Protein AF-A0A2H9MLB0-F1 (afdb_monomer_lite)

Secondary structure (DSSP, 8-state):
---EETTEEEE-S---HHHHHHHHHT--SEEEEEHHHHHH-TTHHHHHHHHHHHS-TTSPPEEEEEPTTSPPEEEES-TT-HHHHHHH-SPPPHHHHHHHHHHHTT--SGGGPEEGGGS-HHHHHHHHHHHHTTSEEE-TTSEEEE-HHHHHHHHHHHHHH-

Radius of gyration: 16.97 Å; chains: 1; bounding box: 41×30×47 Å

Structure (mmCIF, N/CA/C/O backbone):
data_AF-A0A2H9MLB0-F1
#
_entry.id   AF-A0A2H9MLB0-F1
#
loop_
_atom_site.group_PDB
_atom_site.id
_atom_site.type_symbol
_atom_site.label_atom_id
_atom_site.label_alt_id
_atom_site.label_comp_id
_atom_site.label_asym_id
_atom_site.label_entity_id
_atom_site.label_seq_id
_atom_sit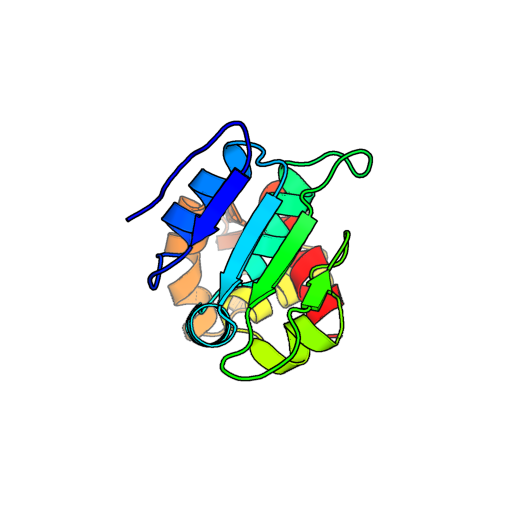e.pdbx_PDB_ins_code
_atom_site.Cartn_x
_atom_site.Cartn_y
_atom_site.Cartn_z
_atom_site.occupancy
_atom_site.B_iso_or_equiv
_atom_site.auth_seq_id
_atom_site.auth_comp_id
_atom_site.auth_asym_id
_atom_site.auth_atom_id
_atom_site.pdbx_PDB_model_num
ATOM 1 N N . MET A 1 1 ? 21.383 11.095 -10.453 1.00 44.53 1 MET A N 1
ATOM 2 C CA . MET A 1 1 ? 21.133 12.393 -11.128 1.00 44.53 1 MET A CA 1
ATOM 3 C C . MET A 1 1 ? 19.832 12.283 -11.917 1.00 44.53 1 MET A C 1
ATOM 5 O O . MET A 1 1 ? 19.719 11.361 -12.715 1.00 44.53 1 MET A O 1
ATOM 9 N N . ILE A 1 2 ? 18.841 13.145 -11.658 1.00 45.50 2 ILE A N 1
ATOM 10 C CA . ILE A 1 2 ? 17.564 13.167 -12.396 1.00 45.50 2 ILE A CA 1
ATOM 11 C C . ILE A 1 2 ? 17.701 14.219 -13.500 1.00 45.50 2 ILE A C 1
ATOM 13 O O . ILE A 1 2 ? 17.787 15.404 -13.193 1.00 45.50 2 ILE A O 1
ATOM 17 N N . GLN A 1 3 ? 17.748 13.804 -14.766 1.00 44.12 3 GLN A N 1
ATOM 18 C CA . GLN A 1 3 ? 17.605 14.726 -15.896 1.00 44.12 3 GLN A CA 1
ATOM 19 C C . GLN A 1 3 ? 16.117 14.854 -16.228 1.00 44.12 3 GLN A C 1
ATOM 21 O O . GLN A 1 3 ? 15.446 13.845 -16.446 1.00 44.12 3 GLN A O 1
ATOM 26 N N . LYS A 1 4 ? 15.607 16.089 -16.206 1.00 45.47 4 LYS A N 1
ATOM 27 C CA . LYS A 1 4 ? 14.258 16.447 -16.652 1.00 45.47 4 LYS A CA 1
ATOM 28 C C . LYS A 1 4 ? 14.388 17.161 -17.989 1.00 45.47 4 LYS A C 1
ATOM 30 O O . LYS A 1 4 ? 14.887 18.282 -18.031 1.00 45.47 4 LYS A O 1
ATOM 35 N N . THR A 1 5 ? 13.910 16.542 -19.051 1.00 48.50 5 THR A N 1
ATOM 36 C CA . THR A 1 5 ? 13.798 17.175 -20.366 1.00 48.50 5 THR A CA 1
ATOM 37 C C . THR A 1 5 ? 12.328 17.068 -20.736 1.00 48.50 5 THR A C 1
ATOM 39 O O . THR A 1 5 ? 11.825 15.966 -20.888 1.00 48.50 5 THR A O 1
ATOM 42 N N . MET A 1 6 ? 11.626 18.206 -20.706 1.00 52.75 6 MET A N 1
ATOM 43 C CA . MET A 1 6 ? 10.197 18.391 -21.016 1.00 52.75 6 MET A CA 1
ATOM 44 C C . MET A 1 6 ? 9.309 17.142 -20.808 1.00 52.75 6 MET A C 1
ATOM 46 O O . MET A 1 6 ? 9.082 16.363 -21.721 1.00 52.75 6 MET A O 1
ATOM 50 N N . ARG A 1 7 ? 8.789 16.987 -19.581 1.00 67.69 7 ARG A N 1
ATOM 51 C CA . ARG A 1 7 ? 7.884 15.915 -19.104 1.00 67.69 7 ARG A CA 1
ATOM 52 C C . ARG A 1 7 ? 8.448 14.485 -19.042 1.00 67.69 7 ARG A C 1
ATOM 54 O O . ARG A 1 7 ? 7.821 13.656 -18.385 1.00 67.69 7 ARG A O 1
ATOM 61 N N . ASP A 1 8 ? 9.643 14.209 -19.552 1.00 78.44 8 ASP A N 1
ATOM 62 C CA . ASP A 1 8 ? 10.275 12.891 -19.419 1.00 78.44 8 ASP A CA 1
ATOM 63 C C . ASP A 1 8 ? 11.206 12.817 -18.195 1.00 78.44 8 ASP A C 1
ATOM 65 O O . ASP A 1 8 ? 11.920 13.769 -17.858 1.00 78.44 8 ASP A O 1
ATOM 69 N N . VAL A 1 9 ? 11.198 11.671 -17.504 1.00 80.56 9 VAL A N 1
ATOM 70 C CA . VAL A 1 9 ? 12.022 11.422 -16.313 1.00 80.56 9 VAL A CA 1
ATOM 71 C C . VAL A 1 9 ? 12.835 10.144 -16.474 1.00 80.56 9 VAL A C 1
ATOM 73 O O . VAL A 1 9 ? 12.286 9.060 -16.645 1.00 80.56 9 VAL A O 1
ATOM 76 N N . LYS A 1 10 ? 14.161 10.261 -16.340 1.00 82.94 10 LYS A N 1
ATOM 77 C CA . LYS A 1 10 ? 15.087 9.121 -16.322 1.00 82.94 10 LYS A CA 1
ATOM 78 C C . LYS A 1 10 ? 15.581 8.829 -14.905 1.00 82.94 10 LYS A C 1
ATOM 80 O O . LYS A 1 10 ? 16.171 9.691 -14.253 1.00 82.94 10 LYS A O 1
ATOM 85 N N . ILE A 1 11 ? 15.385 7.594 -14.452 1.00 79.69 11 ILE A N 1
ATOM 86 C CA . ILE A 1 11 ? 15.832 7.079 -13.157 1.00 79.69 11 ILE A CA 1
ATOM 87 C C . ILE A 1 11 ? 17.052 6.186 -13.402 1.00 79.69 11 ILE A C 1
ATOM 89 O O . ILE A 1 11 ? 16.940 5.048 -13.848 1.00 79.69 11 ILE A O 1
ATOM 93 N N . SER A 1 12 ? 18.236 6.735 -13.135 1.00 76.69 12 SER A N 1
ATOM 94 C CA . SER A 1 12 ? 19.538 6.088 -13.366 1.00 76.69 12 SER A CA 1
ATOM 95 C C . SER A 1 12 ? 20.201 5.549 -12.097 1.00 76.69 12 SER A C 1
ATOM 97 O O . SER A 1 12 ? 21.268 4.947 -12.165 1.00 76.69 12 SER A O 1
ATOM 99 N N . GLN A 1 13 ? 19.591 5.776 -10.934 1.00 76.56 13 GLN A N 1
ATOM 100 C CA . GLN A 1 13 ? 20.095 5.351 -9.630 1.00 76.56 13 GLN A CA 1
ATOM 101 C C . GLN A 1 13 ? 18.936 4.866 -8.757 1.00 76.56 13 GLN A C 1
ATOM 103 O O . GLN A 1 13 ? 17.784 5.231 -8.997 1.00 76.56 13 GLN A O 1
ATOM 108 N N . LYS A 1 14 ? 19.246 4.078 -7.720 1.00 72.38 14 LYS A N 1
ATOM 109 C CA . LYS A 1 14 ? 18.276 3.701 -6.687 1.00 72.38 14 LYS A CA 1
ATOM 110 C C . LYS A 1 14 ? 17.670 4.965 -6.077 1.00 72.38 14 LYS A C 1
ATOM 112 O O . LYS A 1 14 ? 18.397 5.835 -5.602 1.00 72.38 14 LYS A O 1
ATOM 117 N N . ILE A 1 15 ? 16.344 5.050 -6.071 1.00 70.75 15 ILE A N 1
ATOM 118 C CA . ILE A 1 15 ? 15.614 6.146 -5.434 1.00 70.75 15 ILE A CA 1
ATOM 119 C C . ILE A 1 15 ? 14.731 5.621 -4.311 1.00 70.75 15 ILE A C 1
ATOM 121 O O . ILE A 1 15 ? 14.237 4.495 -4.362 1.00 70.75 15 ILE A O 1
ATOM 125 N N . SER A 1 16 ? 14.558 6.439 -3.273 1.00 66.19 16 SER A N 1
ATOM 126 C CA . SER A 1 16 ? 13.596 6.148 -2.215 1.00 66.19 16 SER A CA 1
ATOM 127 C C . SER A 1 16 ? 12.172 6.196 -2.769 1.00 66.19 16 SER A C 1
ATOM 129 O O . SER A 1 16 ? 11.887 6.938 -3.714 1.00 66.19 16 SER A O 1
ATOM 131 N N . ILE A 1 17 ? 11.263 5.453 -2.136 1.00 64.50 17 ILE A N 1
ATOM 132 C CA . ILE A 1 17 ? 9.838 5.452 -2.490 1.00 64.50 17 ILE A CA 1
ATOM 133 C C . ILE A 1 17 ? 9.288 6.882 -2.472 1.00 64.50 17 ILE A C 1
ATOM 135 O O . ILE A 1 17 ? 8.667 7.316 -3.434 1.00 64.50 17 ILE A O 1
ATOM 139 N N . THR A 1 18 ? 9.594 7.662 -1.431 1.00 63.28 18 THR A N 1
ATOM 140 C CA . THR A 1 18 ? 9.154 9.060 -1.305 1.00 63.28 18 THR A CA 1
ATOM 141 C C . THR A 1 18 ? 9.581 9.921 -2.497 1.00 63.28 18 THR A C 1
ATOM 143 O O . THR A 1 18 ? 8.801 10.744 -2.975 1.00 63.28 18 THR A O 1
ATOM 146 N N . ASN A 1 19 ? 10.796 9.727 -3.017 1.00 69.88 19 ASN A N 1
ATOM 147 C CA . ASN A 1 19 ? 11.274 10.461 -4.190 1.00 69.88 19 ASN A CA 1
ATOM 148 C C . ASN A 1 19 ? 10.599 9.983 -5.479 1.00 69.88 19 ASN A C 1
ATOM 150 O O . ASN A 1 19 ? 10.285 10.808 -6.335 1.00 69.88 19 ASN A O 1
ATOM 154 N N . PHE A 1 20 ? 10.315 8.686 -5.595 1.00 72.06 20 PHE A N 1
ATOM 155 C CA . PHE A 1 20 ? 9.546 8.148 -6.716 1.00 72.06 20 PHE A CA 1
ATOM 156 C C . PHE A 1 20 ? 8.123 8.722 -6.739 1.00 72.06 20 PHE A C 1
ATOM 158 O O . PHE A 1 20 ? 7.677 9.236 -7.759 1.00 72.06 20 PHE A O 1
ATOM 165 N N . VAL A 1 21 ? 7.437 8.743 -5.594 1.00 67.25 21 VAL A N 1
ATOM 166 C CA . VAL A 1 21 ? 6.105 9.352 -5.446 1.00 67.25 21 VAL A CA 1
ATOM 167 C C . VAL A 1 21 ? 6.123 10.828 -5.856 1.00 67.25 21 VAL A C 1
ATOM 169 O O . VAL A 1 21 ? 5.246 11.279 -6.590 1.00 67.25 21 VAL A O 1
ATOM 172 N N . LYS A 1 22 ? 7.142 11.592 -5.441 1.00 70.50 22 LYS A N 1
ATOM 173 C CA . LYS A 1 22 ? 7.308 12.997 -5.858 1.00 70.50 22 LYS A CA 1
ATOM 174 C C . LYS A 1 22 ? 7.480 13.146 -7.373 1.00 70.50 22 LYS A C 1
ATOM 176 O O . LYS A 1 22 ? 6.917 14.074 -7.946 1.00 70.50 22 LYS A O 1
ATOM 181 N N . ILE A 1 23 ? 8.228 12.246 -8.018 1.00 74.12 23 ILE A N 1
ATOM 182 C CA . ILE A 1 23 ? 8.370 12.213 -9.482 1.00 74.12 23 ILE A CA 1
ATOM 183 C C . ILE A 1 23 ? 7.005 11.996 -10.136 1.00 74.12 23 ILE A C 1
ATOM 185 O O . ILE A 1 23 ? 6.629 12.757 -11.021 1.00 74.12 23 ILE A O 1
ATOM 189 N N . LEU A 1 24 ? 6.245 11.009 -9.661 1.00 70.31 24 LEU A N 1
ATOM 190 C CA . LEU A 1 24 ? 4.928 10.682 -10.201 1.00 70.31 24 LEU A CA 1
ATOM 191 C C . LEU A 1 24 ? 3.913 11.816 -10.047 1.00 70.31 24 LEU A C 1
ATOM 193 O O . LEU A 1 24 ? 3.178 12.099 -10.990 1.00 70.31 24 LEU A O 1
ATOM 197 N N . ARG A 1 25 ? 3.914 12.506 -8.898 1.00 68.06 25 ARG A N 1
ATOM 198 C CA . ARG A 1 25 ? 3.090 13.706 -8.654 1.00 68.06 25 ARG A CA 1
ATOM 199 C C . ARG A 1 25 ? 3.370 14.836 -9.644 1.00 68.06 25 ARG A C 1
ATOM 201 O O . ARG A 1 25 ? 2.478 15.625 -9.926 1.00 68.06 25 ARG A O 1
ATOM 208 N N . GLY A 1 26 ? 4.581 14.889 -10.200 1.00 69.12 26 GLY A N 1
ATOM 209 C CA . GLY A 1 26 ? 4.954 15.821 -11.266 1.00 69.12 26 GLY A CA 1
ATOM 210 C C . GLY A 1 26 ? 4.333 15.511 -12.631 1.00 69.12 26 GLY A C 1
ATOM 211 O O . GLY A 1 26 ? 4.648 16.211 -13.588 1.00 69.12 26 GLY A O 1
ATOM 212 N N . LYS A 1 27 ? 3.492 14.472 -12.723 1.00 71.94 27 LYS A N 1
ATOM 213 C CA . LYS A 1 27 ? 2.804 14.014 -13.933 1.00 71.94 27 LYS A CA 1
ATOM 214 C C . LYS A 1 27 ? 3.717 13.883 -15.172 1.00 71.94 27 LYS A C 1
ATOM 216 O O . LYS A 1 27 ? 3.431 14.512 -16.194 1.00 71.94 27 LYS A O 1
ATOM 221 N N . PRO A 1 28 ? 4.843 13.139 -15.103 1.00 76.00 28 PRO A N 1
ATOM 222 C CA . PRO A 1 28 ? 5.667 12.895 -16.284 1.00 76.00 28 PRO A CA 1
ATOM 223 C C . PRO A 1 28 ? 4.880 12.241 -17.431 1.00 76.00 28 PRO A C 1
ATOM 225 O O . PRO A 1 28 ? 3.982 11.443 -17.205 1.00 76.00 28 PRO A O 1
ATOM 228 N N . SER A 1 29 ? 5.248 12.534 -18.675 1.00 76.75 29 SER A N 1
ATOM 229 C CA . SER A 1 29 ? 4.762 11.806 -19.858 1.00 76.75 29 SER A CA 1
ATOM 230 C C . SER A 1 29 ? 5.442 10.451 -20.015 1.00 76.75 29 SER A C 1
ATOM 232 O O . SER A 1 29 ? 4.825 9.506 -20.507 1.00 76.75 29 SER A O 1
ATOM 234 N N . ARG A 1 30 ? 6.707 10.346 -19.590 1.00 79.56 30 ARG A N 1
ATOM 235 C CA . ARG A 1 30 ? 7.520 9.133 -19.718 1.00 79.56 30 ARG A CA 1
ATOM 236 C C . ARG A 1 30 ? 8.413 8.930 -18.504 1.00 79.56 30 ARG A C 1
ATOM 238 O O . ARG A 1 30 ? 9.009 9.879 -17.993 1.00 79.56 30 ARG A O 1
ATOM 245 N N . ILE A 1 31 ? 8.550 7.679 -18.081 1.00 79.75 31 ILE A N 1
ATOM 246 C CA . ILE A 1 31 ? 9.474 7.251 -17.031 1.00 79.75 31 ILE A CA 1
ATOM 247 C C . ILE A 1 31 ? 10.394 6.184 -17.612 1.00 79.75 31 ILE A C 1
ATOM 249 O O . ILE A 1 31 ? 9.936 5.114 -17.996 1.00 79.75 31 ILE A O 1
ATOM 253 N N . VAL A 1 32 ? 11.693 6.465 -17.642 1.00 83.69 32 VAL A N 1
ATOM 254 C CA . VAL A 1 32 ? 12.723 5.533 -18.107 1.00 83.69 32 VAL A CA 1
ATOM 255 C C . VAL A 1 32 ? 13.495 5.011 -16.904 1.00 83.69 32 VAL A C 1
ATOM 257 O O . VAL A 1 32 ? 14.116 5.793 -16.182 1.00 83.69 32 VAL A O 1
ATOM 260 N N . ILE A 1 33 ? 13.475 3.701 -16.678 1.00 81.06 33 ILE A N 1
ATOM 261 C CA . ILE A 1 33 ? 14.103 3.048 -15.523 1.00 81.06 33 ILE A CA 1
ATOM 262 C C . ILE A 1 33 ? 14.798 1.757 -15.960 1.00 81.06 33 ILE A C 1
ATOM 264 O O . ILE A 1 33 ? 14.300 1.040 -16.821 1.00 81.06 33 ILE A O 1
ATOM 268 N N . SER A 1 34 ? 15.969 1.437 -15.405 1.00 81.12 34 SER A N 1
ATOM 269 C CA . SER A 1 34 ? 16.591 0.138 -15.690 1.00 81.12 34 SER A CA 1
ATOM 270 C C . SER A 1 34 ? 15.945 -0.979 -14.876 1.00 81.12 34 SER A C 1
ATOM 272 O O . SER A 1 34 ? 15.554 -0.778 -13.725 1.00 81.12 34 SER A O 1
ATOM 274 N N . GLU A 1 35 ? 15.912 -2.187 -15.436 1.00 77.31 35 GLU A N 1
ATOM 275 C CA . GLU A 1 35 ? 15.401 -3.377 -14.745 1.00 77.31 35 GLU A CA 1
ATOM 276 C C . GLU A 1 35 ? 16.132 -3.621 -13.412 1.00 77.31 35 GLU A C 1
ATOM 278 O O . GLU A 1 35 ? 15.517 -3.955 -12.403 1.00 77.31 35 GLU A O 1
ATOM 283 N N . SER A 1 36 ? 17.448 -3.389 -13.380 1.00 76.50 36 SER A N 1
ATOM 284 C CA . SER A 1 36 ? 18.267 -3.535 -12.172 1.00 76.50 36 SER A CA 1
ATOM 285 C C . SER A 1 36 ? 17.864 -2.572 -11.055 1.00 76.50 36 SER A C 1
ATOM 287 O O . SER A 1 36 ? 17.875 -2.957 -9.889 1.00 76.50 36 SER A O 1
ATOM 289 N N . ILE A 1 37 ? 17.494 -1.334 -11.395 1.00 75.81 37 ILE A N 1
ATOM 290 C CA . ILE A 1 37 ? 17.010 -0.351 -10.423 1.00 75.81 37 ILE A CA 1
ATOM 291 C C . ILE A 1 37 ? 15.602 -0.730 -9.984 1.00 75.81 37 ILE A C 1
ATOM 293 O O . ILE A 1 37 ? 15.319 -0.707 -8.790 1.00 75.81 37 ILE A O 1
ATOM 297 N N . LEU A 1 38 ? 14.752 -1.141 -10.929 1.00 73.88 38 LEU A N 1
ATOM 298 C CA . LEU A 1 38 ? 13.385 -1.563 -10.651 1.00 73.88 38 LEU A CA 1
ATOM 299 C C . LEU A 1 38 ? 13.342 -2.734 -9.659 1.00 73.88 38 LEU A C 1
ATOM 301 O O . LEU A 1 38 ? 12.615 -2.677 -8.675 1.00 73.88 38 LEU A O 1
ATOM 305 N N . ARG A 1 39 ? 14.208 -3.735 -9.852 1.00 72.94 39 ARG A N 1
ATOM 306 C CA . ARG A 1 39 ? 14.378 -4.888 -8.953 1.00 72.94 39 ARG A CA 1
ATOM 307 C C . ARG A 1 39 ? 14.851 -4.494 -7.549 1.00 72.94 39 ARG A C 1
ATOM 309 O O . ARG A 1 39 ? 14.576 -5.185 -6.575 1.00 72.94 39 ARG A O 1
ATOM 316 N N . GLN A 1 40 ? 15.591 -3.393 -7.429 1.00 70.69 40 GLN A N 1
ATOM 317 C CA . GLN A 1 40 ? 16.090 -2.876 -6.149 1.00 70.69 40 GLN A CA 1
ATOM 318 C C . GLN A 1 40 ? 15.106 -1.926 -5.452 1.00 70.69 40 GLN A C 1
ATOM 320 O O . GLN A 1 40 ? 15.290 -1.601 -4.270 1.00 70.69 40 GLN A O 1
ATOM 325 N N . CYS A 1 41 ? 14.084 -1.455 -6.164 1.00 64.19 41 CYS A N 1
ATOM 326 C CA . CYS A 1 41 ? 13.026 -0.622 -5.621 1.00 64.19 41 CYS A CA 1
ATOM 327 C C . CYS A 1 41 ? 12.033 -1.489 -4.836 1.00 64.19 41 CYS A C 1
ATOM 329 O O . CYS A 1 41 ? 11.023 -1.943 -5.364 1.00 64.19 41 CYS A O 1
ATOM 331 N N . LYS A 1 42 ? 12.297 -1.670 -3.538 1.00 56.25 42 LYS A N 1
ATOM 332 C CA . LYS A 1 42 ? 11.271 -2.130 -2.589 1.00 56.25 42 LYS A CA 1
ATOM 333 C C . LYS A 1 42 ? 10.125 -1.108 -2.566 1.00 56.25 42 LYS A C 1
ATOM 335 O O . LYS A 1 42 ? 10.398 0.094 -2.541 1.00 56.25 42 LYS A O 1
ATOM 340 N N . GLY A 1 43 ? 8.871 -1.562 -2.596 1.00 57.72 43 GLY A N 1
ATOM 341 C CA . GLY A 1 43 ? 7.693 -0.687 -2.598 1.00 57.72 43 GLY A CA 1
ATOM 342 C C . GLY A 1 43 ? 7.283 -0.137 -3.968 1.00 57.72 43 GLY A C 1
ATOM 343 O O . GLY A 1 43 ? 6.747 0.970 -4.039 1.00 57.72 43 GLY A O 1
ATOM 344 N N . LEU A 1 44 ? 7.500 -0.893 -5.053 1.00 52.91 44 LEU A N 1
ATOM 345 C CA . LEU A 1 44 ? 6.970 -0.549 -6.380 1.00 52.91 44 LEU A CA 1
ATOM 346 C C . LEU A 1 44 ? 5.446 -0.362 -6.375 1.00 52.91 44 LEU A C 1
ATOM 348 O O . LEU A 1 44 ? 4.904 0.441 -7.125 1.00 52.91 44 LEU A O 1
ATOM 352 N N . ARG A 1 45 ? 4.765 -1.037 -5.452 1.00 53.47 45 ARG A N 1
ATOM 353 C CA . ARG A 1 45 ? 3.344 -0.868 -5.171 1.00 53.47 45 ARG A CA 1
ATOM 354 C C . ARG A 1 45 ? 2.957 0.587 -4.898 1.00 53.47 45 ARG A C 1
ATOM 356 O O . ARG A 1 45 ? 2.068 1.095 -5.558 1.00 53.47 45 ARG A O 1
ATOM 363 N N . LEU A 1 46 ? 3.728 1.323 -4.090 1.00 52.97 46 LEU A N 1
ATOM 364 C CA . LEU A 1 46 ? 3.496 2.757 -3.841 1.00 52.97 46 LEU A CA 1
ATOM 365 C C . LEU A 1 46 ? 3.654 3.635 -5.088 1.00 52.97 46 LEU A C 1
ATOM 367 O O . LEU A 1 46 ? 3.125 4.750 -5.150 1.00 52.97 46 LEU A O 1
ATOM 371 N N . MET A 1 47 ? 4.379 3.133 -6.084 1.00 54.78 47 MET A N 1
ATOM 372 C CA . MET A 1 47 ? 4.520 3.753 -7.395 1.00 54.78 47 MET A CA 1
ATOM 373 C C . MET A 1 47 ? 3.254 3.531 -8.232 1.00 54.78 47 MET A C 1
ATOM 375 O O . MET A 1 47 ? 2.714 4.495 -8.772 1.00 54.78 47 MET A O 1
ATOM 379 N N . VAL A 1 48 ? 2.729 2.303 -8.255 1.00 53.56 48 VAL A N 1
ATOM 380 C CA . VAL A 1 48 ? 1.430 1.958 -8.868 1.00 53.56 48 VAL A CA 1
ATOM 381 C C . VAL A 1 48 ? 0.273 2.708 -8.189 1.00 53.56 48 VAL A C 1
ATOM 383 O O . VAL A 1 48 ? -0.599 3.264 -8.861 1.00 53.56 48 VAL A O 1
ATOM 386 N N . ASP A 1 49 ? 0.323 2.821 -6.862 1.00 54.94 49 ASP A N 1
ATOM 387 C CA . ASP A 1 49 ? -0.656 3.514 -6.022 1.00 54.94 49 ASP A CA 1
ATOM 388 C C . ASP A 1 49 ? -0.685 5.020 -6.296 1.00 54.94 49 ASP A C 1
ATOM 390 O O . ASP A 1 49 ? -1.745 5.628 -6.455 1.00 54.94 49 ASP A O 1
ATOM 394 N N . THR A 1 50 ? 0.493 5.646 -6.375 1.00 55.47 50 THR A N 1
ATOM 395 C CA . THR A 1 50 ? 0.590 7.079 -6.661 1.00 55.47 50 THR A CA 1
ATOM 396 C C . THR A 1 50 ? 0.137 7.370 -8.081 1.00 55.47 50 THR A C 1
ATOM 398 O O . THR A 1 50 ? -0.493 8.395 -8.304 1.00 55.47 50 THR A O 1
ATOM 401 N N . LEU A 1 51 ? 0.394 6.482 -9.039 1.00 56.44 51 LEU A N 1
ATOM 402 C CA . LEU A 1 51 ? -0.085 6.646 -10.408 1.00 56.44 51 LEU A CA 1
ATOM 403 C C . LEU A 1 51 ? -1.604 6.570 -10.500 1.00 56.44 51 LEU A C 1
ATOM 405 O O . LEU A 1 51 ? -2.207 7.491 -11.041 1.00 56.44 51 LEU A O 1
ATOM 409 N N . SER A 1 52 ? -2.208 5.552 -9.890 1.00 54.28 52 SER A N 1
ATOM 410 C CA . SER A 1 52 ? -3.665 5.371 -9.860 1.00 54.28 52 SER A CA 1
ATOM 411 C C . SER A 1 52 ? -4.388 6.497 -9.106 1.00 54.28 52 SER A C 1
ATOM 413 O O . SER A 1 52 ? -5.555 6.786 -9.362 1.00 54.28 52 SER A O 1
ATOM 415 N N . ALA A 1 53 ? -3.708 7.151 -8.157 1.00 56.38 53 ALA A N 1
ATOM 416 C CA . ALA A 1 53 ? -4.232 8.310 -7.437 1.00 56.38 53 ALA A CA 1
ATOM 417 C C . ALA A 1 53 ? -3.966 9.659 -8.136 1.00 56.38 53 ALA A C 1
ATOM 419 O O . ALA A 1 53 ? -4.728 10.599 -7.922 1.00 56.38 53 ALA A O 1
ATOM 420 N N . THR A 1 54 ? -2.886 9.778 -8.918 1.00 58.50 54 THR A N 1
ATOM 421 C CA . THR A 1 54 ? -2.414 11.050 -9.505 1.00 58.50 54 THR A CA 1
ATOM 422 C C . THR A 1 54 ? -2.881 11.243 -10.947 1.00 58.50 54 THR A C 1
ATOM 424 O O . THR A 1 54 ? -3.098 12.380 -11.373 1.00 58.50 54 THR A O 1
ATOM 427 N N . TYR A 1 55 ? -3.006 10.161 -11.710 1.00 55.78 55 TYR A N 1
ATOM 428 C CA . TYR A 1 55 ? -3.415 10.193 -13.107 1.00 55.78 55 TYR A CA 1
ATOM 429 C C . TYR A 1 55 ? -4.862 9.733 -13.216 1.00 55.78 55 TYR A C 1
ATOM 431 O O . TYR A 1 55 ? -5.201 8.638 -12.772 1.00 55.78 55 TYR A O 1
ATOM 439 N N . ASP A 1 56 ? -5.708 10.561 -13.829 1.00 55.31 56 ASP A N 1
ATOM 440 C CA . ASP A 1 56 ? -6.984 10.080 -14.346 1.00 55.31 56 ASP A CA 1
ATOM 441 C C . ASP A 1 56 ? -6.692 8.996 -15.390 1.00 55.31 56 ASP A C 1
ATOM 443 O O . ASP A 1 56 ? -5.707 9.091 -16.132 1.00 55.31 56 ASP A O 1
ATOM 447 N N . ALA A 1 57 ? -7.546 7.971 -15.455 1.00 52.59 57 ALA A N 1
ATOM 448 C CA . ALA A 1 57 ? -7.401 6.810 -16.342 1.00 52.59 57 ALA A CA 1
ATOM 449 C C . ALA A 1 57 ? -7.174 7.169 -17.831 1.00 52.59 57 ALA A C 1
ATOM 451 O O . ALA A 1 57 ? -6.788 6.317 -18.627 1.00 52.59 57 ALA A O 1
ATOM 452 N N . SER A 1 58 ? -7.387 8.431 -18.205 1.00 51.22 58 SER A N 1
ATOM 453 C CA . SER A 1 58 ? -7.267 8.968 -19.552 1.00 51.22 58 SER A CA 1
ATOM 454 C C . SER A 1 58 ? -5.837 9.283 -20.020 1.00 51.22 58 SER A C 1
ATOM 456 O O . SER A 1 58 ? -5.623 9.242 -21.228 1.00 51.22 58 SER A O 1
ATOM 458 N N . VAL A 1 59 ? -4.849 9.582 -19.151 1.00 59.38 59 VAL A N 1
ATOM 459 C CA . VAL A 1 59 ? -3.482 9.961 -19.620 1.00 59.38 59 VAL A CA 1
ATOM 460 C C . VAL A 1 59 ? -2.322 9.526 -18.694 1.00 59.38 59 VAL A C 1
ATOM 462 O O . VAL A 1 59 ? -1.594 10.370 -18.176 1.00 59.38 59 VAL A O 1
ATOM 465 N N . PRO A 1 60 ? -2.100 8.229 -18.451 1.00 61.50 60 PRO A N 1
ATOM 466 C CA . PRO A 1 60 ? -0.972 7.746 -17.646 1.00 61.50 60 PRO A CA 1
ATOM 467 C C . PRO A 1 60 ? 0.378 7.790 -18.397 1.00 61.50 60 PRO A C 1
ATOM 469 O O . PRO A 1 60 ? 0.404 7.839 -19.630 1.00 61.50 60 PRO A O 1
ATOM 472 N N . PRO A 1 61 ? 1.514 7.755 -17.672 1.00 68.06 61 PRO A N 1
ATOM 473 C CA . PRO A 1 61 ? 2.839 7.843 -18.275 1.00 68.06 61 PRO A CA 1
ATOM 474 C C . PRO A 1 61 ? 3.214 6.575 -19.043 1.00 68.06 61 PRO A C 1
ATOM 476 O O . PRO A 1 61 ? 2.863 5.461 -18.652 1.00 68.06 61 PRO A O 1
ATOM 479 N N . VAL A 1 62 ? 4.027 6.742 -20.086 1.00 75.00 62 VAL A N 1
ATOM 480 C CA . VAL A 1 62 ? 4.730 5.634 -20.744 1.00 75.00 62 VAL A CA 1
ATOM 481 C C . VAL A 1 62 ? 5.898 5.193 -19.869 1.00 75.00 62 VAL A C 1
ATOM 483 O O . VAL A 1 62 ? 6.707 6.018 -19.443 1.00 75.00 62 VAL A O 1
ATOM 486 N N . ILE A 1 63 ? 6.016 3.895 -19.610 1.00 75.38 63 ILE A N 1
ATOM 487 C CA . ILE A 1 63 ? 7.067 3.347 -18.753 1.00 75.38 63 ILE A CA 1
ATOM 488 C C . ILE A 1 63 ? 7.999 2.534 -19.621 1.00 75.38 63 ILE A C 1
ATOM 490 O O . ILE A 1 63 ? 7.579 1.641 -20.348 1.00 75.38 63 ILE A O 1
ATOM 494 N N . GLU A 1 64 ? 9.279 2.832 -19.541 1.00 81.31 64 GLU A N 1
ATOM 495 C CA . GLU A 1 64 ? 10.290 2.173 -20.340 1.00 81.31 64 GLU A CA 1
ATOM 496 C C . GLU A 1 64 ? 11.295 1.496 -19.423 1.00 81.31 64 GLU A C 1
ATOM 498 O O . GLU A 1 64 ? 11.994 2.151 -18.643 1.00 81.31 64 GLU A O 1
ATOM 503 N N . ILE A 1 65 ? 11.347 0.169 -19.521 1.00 77.94 65 ILE A N 1
ATOM 504 C CA . ILE A 1 65 ? 12.243 -0.668 -18.737 1.00 77.94 65 ILE A CA 1
ATOM 505 C C . ILE A 1 65 ? 13.440 -1.040 -19.604 1.00 77.94 65 ILE A C 1
ATOM 507 O O . ILE A 1 65 ? 13.336 -1.833 -20.541 1.00 77.94 65 ILE A O 1
ATOM 511 N N . LEU A 1 66 ? 14.596 -0.472 -19.265 1.00 80.19 66 LEU A N 1
ATOM 512 C CA . LEU A 1 66 ? 15.861 -0.754 -19.935 1.00 80.19 66 LEU A CA 1
ATOM 513 C C . LEU A 1 66 ? 16.481 -2.037 -19.369 1.00 80.19 66 LEU A C 1
ATOM 515 O O . LEU A 1 66 ? 16.858 -2.087 -18.191 1.00 80.19 66 LEU A O 1
ATOM 519 N N . LYS A 1 67 ? 16.633 -3.059 -20.216 1.00 78.25 67 LYS A N 1
ATOM 520 C CA . LYS A 1 67 ? 17.336 -4.303 -19.885 1.00 78.25 67 LYS A CA 1
ATOM 521 C C . LYS A 1 67 ? 18.798 -4.218 -20.322 1.00 78.25 67 LYS A C 1
ATOM 523 O O . LYS A 1 67 ? 19.107 -3.780 -21.426 1.00 78.25 67 LYS A O 1
ATOM 528 N N . ARG A 1 68 ? 19.731 -4.632 -19.459 1.00 71.50 68 ARG A N 1
ATOM 529 C CA . ARG A 1 68 ? 21.161 -4.646 -19.811 1.00 71.50 68 ARG A CA 1
ATOM 530 C C . ARG A 1 68 ? 21.413 -5.750 -20.843 1.00 71.50 68 ARG A C 1
ATOM 532 O O . ARG A 1 68 ? 21.235 -6.918 -20.519 1.00 71.50 68 ARG A O 1
ATOM 539 N N . GLY A 1 69 ? 21.842 -5.373 -22.049 1.00 69.25 69 GLY A N 1
ATOM 540 C CA . GLY A 1 69 ? 22.174 -6.317 -23.125 1.00 69.25 69 GLY A CA 1
ATOM 541 C C . GLY A 1 69 ? 20.967 -6.992 -23.786 1.00 69.25 69 GLY A C 1
ATOM 542 O O . GLY A 1 69 ? 21.133 -8.043 -24.391 1.00 69.25 69 GLY A O 1
ATOM 543 N N . GLY A 1 70 ? 19.764 -6.426 -23.649 1.00 69.38 70 GLY A N 1
ATOM 544 C CA . GLY A 1 70 ? 18.547 -6.950 -24.270 1.00 69.38 70 GLY A CA 1
ATOM 545 C C . GLY A 1 70 ? 17.639 -5.836 -24.779 1.00 69.38 70 GLY A C 1
ATOM 546 O O . GLY A 1 70 ? 17.962 -4.656 -24.650 1.00 69.38 70 GLY A O 1
ATOM 547 N N . GLU A 1 71 ? 16.498 -6.220 -25.346 1.00 72.31 71 GLU A N 1
ATOM 548 C CA . GLU A 1 71 ? 15.512 -5.267 -25.849 1.00 72.31 71 GLU A CA 1
ATOM 549 C C . GLU A 1 71 ? 14.863 -4.471 -24.713 1.00 72.31 71 GLU A C 1
ATOM 551 O O . GLU A 1 71 ? 14.541 -4.991 -23.638 1.00 72.31 71 GLU A O 1
ATOM 556 N N . THR A 1 72 ? 14.671 -3.181 -24.967 1.00 76.06 72 THR A N 1
ATOM 557 C CA . THR A 1 72 ? 13.926 -2.292 -24.085 1.00 76.06 72 THR A CA 1
ATOM 558 C C . THR A 1 72 ? 12.451 -2.658 -24.114 1.00 76.06 72 THR A C 1
ATOM 560 O O . THR A 1 72 ? 11.836 -2.665 -25.180 1.00 76.06 72 THR A O 1
ATOM 563 N N . LYS A 1 73 ? 11.853 -2.892 -22.941 1.00 75.81 73 LYS A N 1
ATOM 564 C CA . LYS A 1 73 ? 10.416 -3.149 -22.855 1.00 75.81 73 LYS A CA 1
ATOM 565 C C . LYS A 1 73 ? 9.663 -1.857 -22.561 1.00 75.81 73 LYS A C 1
ATOM 567 O O . LYS A 1 73 ? 9.890 -1.216 -21.536 1.00 75.81 73 LYS A O 1
ATOM 572 N N . ILE A 1 74 ? 8.761 -1.488 -23.465 1.00 71.38 74 ILE A N 1
ATOM 573 C CA . ILE A 1 74 ? 7.867 -0.340 -23.303 1.00 71.38 74 ILE A CA 1
ATOM 574 C C . ILE A 1 74 ? 6.540 -0.855 -22.764 1.00 71.38 74 ILE A C 1
ATOM 576 O O . ILE A 1 74 ? 5.838 -1.607 -23.435 1.00 71.38 74 ILE A O 1
ATOM 580 N N . ILE A 1 75 ? 6.197 -0.426 -21.558 1.00 67.25 75 ILE A N 1
ATOM 581 C CA . ILE A 1 75 ? 4.941 -0.743 -20.900 1.00 67.25 75 ILE A CA 1
ATOM 582 C C . ILE A 1 75 ? 4.084 0.509 -20.958 1.00 67.25 75 ILE A C 1
ATOM 584 O O . ILE A 1 75 ? 4.383 1.550 -20.367 1.00 67.25 75 ILE A O 1
ATOM 588 N N . LYS A 1 76 ? 3.019 0.410 -21.746 1.00 62.06 76 LYS A N 1
ATOM 589 C CA . LYS A 1 76 ? 1.977 1.423 -21.791 1.00 62.06 76 LYS A CA 1
ATOM 590 C C . LYS A 1 76 ? 0.941 1.017 -20.759 1.00 62.06 76 LYS A C 1
ATOM 592 O O . LYS A 1 76 ? 0.407 -0.081 -20.830 1.00 62.06 76 LYS A O 1
ATOM 597 N N . GLN A 1 77 ? 0.643 1.924 -19.842 1.00 59.19 77 GLN A N 1
ATOM 598 C CA . GLN A 1 77 ? -0.569 1.883 -19.028 1.00 59.19 77 GLN A CA 1
ATOM 599 C C . GLN A 1 77 ? -0.704 0.845 -17.922 1.00 59.19 77 GLN A C 1
ATOM 601 O O . GLN A 1 77 ? -1.516 1.097 -17.037 1.00 59.19 77 GLN A O 1
ATOM 606 N N . ASP A 1 78 ? 0.076 -0.232 -17.890 1.00 59.19 78 ASP A N 1
ATOM 607 C CA . ASP A 1 78 ? -0.182 -1.280 -16.907 1.00 59.19 78 ASP A CA 1
ATOM 608 C C . ASP A 1 78 ? 1.041 -1.615 -16.055 1.00 59.19 78 ASP A C 1
ATOM 610 O O . ASP A 1 78 ? 1.853 -2.464 -16.400 1.00 59.19 78 ASP A O 1
ATOM 614 N N . TRP A 1 79 ? 1.185 -0.968 -14.893 1.00 58.09 79 TRP A N 1
ATOM 615 C CA . TRP A 1 79 ? 2.167 -1.444 -13.911 1.00 58.09 79 TRP A CA 1
ATOM 616 C C . TRP A 1 79 ? 1.762 -2.772 -13.258 1.00 58.09 79 TRP A C 1
ATOM 618 O O . TRP A 1 79 ? 2.559 -3.350 -12.519 1.00 58.09 79 TRP A O 1
ATOM 628 N N . MET A 1 80 ? 0.556 -3.271 -13.548 1.00 56.09 80 MET A N 1
ATOM 629 C CA . MET A 1 80 ? 0.164 -4.645 -13.274 1.00 56.09 80 MET A CA 1
ATOM 630 C C . MET A 1 80 ? 0.609 -5.614 -14.375 1.00 56.09 80 MET A C 1
ATOM 632 O O . MET A 1 80 ? 0.348 -6.810 -14.213 1.00 56.09 80 MET A O 1
ATOM 636 N N . ASP A 1 81 ? 1.314 -5.137 -15.421 1.00 65.44 81 ASP A N 1
ATOM 637 C CA . ASP A 1 81 ? 1.919 -5.967 -16.467 1.00 65.44 81 ASP A CA 1
ATOM 638 C C . ASP A 1 81 ? 2.686 -7.116 -15.792 1.00 65.44 81 ASP A C 1
ATOM 640 O O . ASP A 1 81 ? 3.543 -6.869 -14.927 1.00 65.44 81 ASP A O 1
ATOM 644 N N . PRO A 1 82 ? 2.394 -8.376 -16.165 1.00 66.19 82 PRO A N 1
ATOM 645 C CA . PRO A 1 82 ? 3.037 -9.550 -15.586 1.00 66.19 82 PRO A CA 1
ATOM 646 C C . PRO A 1 82 ? 4.567 -9.449 -15.557 1.00 66.19 82 PRO A C 1
ATOM 648 O O . PRO A 1 82 ? 5.207 -9.922 -14.625 1.00 66.19 82 PRO A O 1
ATOM 651 N N . TYR A 1 83 ? 5.174 -8.763 -16.523 1.00 70.00 83 TYR A N 1
ATOM 652 C CA . TYR A 1 83 ? 6.610 -8.518 -16.564 1.00 70.00 83 TYR A CA 1
ATOM 653 C C . TYR A 1 83 ? 7.104 -7.653 -15.410 1.00 70.00 83 TYR A C 1
ATOM 655 O O . TYR A 1 83 ? 8.108 -7.989 -14.785 1.00 70.00 83 TYR A O 1
ATOM 663 N N . ILE A 1 84 ? 6.394 -6.575 -15.075 1.00 67.38 84 ILE A N 1
ATOM 664 C CA . ILE A 1 84 ? 6.738 -5.765 -13.904 1.00 67.38 84 ILE A CA 1
ATOM 665 C C . ILE A 1 84 ? 6.619 -6.622 -12.647 1.00 67.38 84 ILE A C 1
ATOM 667 O O . ILE A 1 84 ? 7.564 -6.639 -11.857 1.00 67.38 84 ILE A O 1
ATOM 671 N N . ARG A 1 85 ? 5.537 -7.407 -12.510 1.00 65.56 85 ARG A N 1
ATOM 672 C CA . ARG A 1 85 ? 5.346 -8.338 -11.379 1.00 65.56 85 ARG A CA 1
ATOM 673 C C . ARG A 1 85 ? 6.503 -9.338 -11.248 1.00 65.56 85 ARG A C 1
ATOM 675 O O . ARG A 1 85 ? 6.994 -9.570 -10.144 1.00 65.56 85 ARG A O 1
ATOM 682 N N . THR A 1 86 ? 7.002 -9.885 -12.362 1.00 68.19 86 THR A N 1
ATOM 683 C CA . THR A 1 86 ? 8.161 -10.805 -12.355 1.00 68.19 86 THR A CA 1
ATOM 684 C C . THR A 1 86 ? 9.471 -10.143 -11.929 1.00 68.19 86 THR A C 1
ATOM 686 O O . THR A 1 86 ? 10.348 -10.820 -11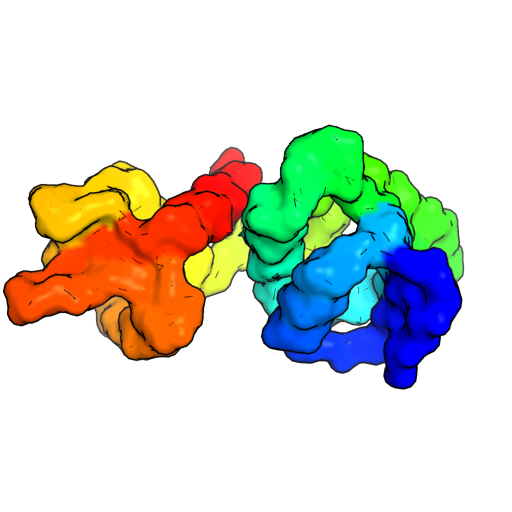.398 1.00 68.19 86 THR A O 1
ATOM 689 N N . ILE A 1 87 ? 9.615 -8.828 -12.117 1.00 68.50 87 ILE A N 1
ATOM 690 C CA . ILE A 1 87 ? 10.831 -8.093 -11.742 1.00 68.50 87 ILE A CA 1
ATOM 691 C C . ILE A 1 87 ? 10.817 -7.697 -10.264 1.00 68.50 87 ILE A C 1
ATOM 693 O O . ILE A 1 87 ? 11.869 -7.706 -9.624 1.00 68.50 87 ILE A O 1
ATOM 697 N N . VAL A 1 88 ? 9.653 -7.330 -9.726 1.00 63.19 88 VAL A N 1
ATOM 698 C CA . VAL A 1 88 ? 9.540 -6.767 -8.368 1.00 63.19 88 VAL A CA 1
ATOM 699 C C . VAL A 1 88 ? 9.231 -7.790 -7.281 1.00 63.19 88 VAL A C 1
ATOM 701 O O . VAL A 1 88 ? 9.431 -7.493 -6.106 1.00 63.19 88 VAL A O 1
ATOM 704 N N . GLY A 1 89 ? 8.828 -9.002 -7.663 1.00 60.81 89 GLY A N 1
ATOM 705 C CA . GLY A 1 89 ? 8.497 -10.077 -6.732 1.00 60.81 89 GLY A CA 1
ATOM 706 C C . GLY A 1 89 ? 6.995 -10.184 -6.460 1.00 60.81 89 GLY A C 1
ATOM 707 O O . GLY A 1 89 ? 6.221 -9.292 -6.793 1.00 60.81 89 GLY A O 1
ATOM 708 N N . HIS A 1 90 ? 6.585 -11.337 -5.927 1.00 60.31 90 HIS A N 1
ATOM 709 C CA . HIS A 1 90 ? 5.175 -11.725 -5.757 1.00 60.31 90 HIS A CA 1
ATOM 710 C C . HIS A 1 90 ? 4.729 -11.745 -4.289 1.00 60.31 90 HIS A C 1
ATOM 712 O O . HIS A 1 90 ? 3.577 -12.049 -4.003 1.00 60.31 90 HIS A O 1
ATOM 718 N N . SER A 1 91 ? 5.632 -11.464 -3.348 1.00 63.47 91 SER A N 1
ATOM 719 C CA . SER A 1 91 ? 5.315 -11.530 -1.923 1.00 63.47 91 SER A CA 1
ATOM 720 C C . SER A 1 91 ? 4.916 -10.147 -1.407 1.00 63.47 91 SER A C 1
ATOM 722 O O . SER A 1 91 ? 5.740 -9.234 -1.498 1.00 63.47 91 SER A O 1
ATOM 724 N N . PRO A 1 92 ? 3.698 -9.985 -0.864 1.00 68.50 92 PRO A N 1
ATOM 725 C CA . PRO A 1 92 ? 3.279 -8.733 -0.250 1.00 68.50 92 PRO A CA 1
ATOM 726 C C . PRO A 1 92 ? 4.158 -8.385 0.954 1.00 68.50 92 PRO A C 1
ATOM 728 O O . PRO A 1 92 ? 4.456 -9.241 1.791 1.00 68.50 92 PRO A O 1
ATOM 731 N N . ASP A 1 93 ? 4.549 -7.112 1.058 1.00 77.12 93 ASP A N 1
ATOM 732 C CA . ASP A 1 93 ? 5.173 -6.588 2.273 1.00 77.12 93 ASP A CA 1
ATOM 733 C C . ASP A 1 93 ? 4.144 -6.577 3.430 1.00 77.12 93 ASP A C 1
ATOM 735 O O . ASP A 1 93 ? 2.928 -6.642 3.230 1.00 77.12 93 ASP A O 1
ATOM 739 N N . VAL A 1 94 ? 4.606 -6.501 4.682 1.00 81.81 94 VAL A N 1
ATOM 740 C CA . VAL A 1 94 ? 3.710 -6.598 5.855 1.00 81.81 94 VAL A CA 1
ATOM 741 C C . VAL A 1 94 ? 2.685 -5.451 5.909 1.00 81.81 94 VAL A C 1
ATOM 743 O O . VAL A 1 94 ? 1.564 -5.642 6.380 1.00 81.81 94 VAL A O 1
ATOM 746 N N . ASP A 1 95 ? 3.027 -4.262 5.405 1.00 84.50 95 ASP A N 1
ATOM 747 C CA . ASP A 1 95 ? 2.083 -3.145 5.279 1.00 84.50 95 ASP A CA 1
ATOM 748 C C . ASP A 1 95 ? 1.058 -3.355 4.155 1.00 84.50 95 ASP A C 1
ATOM 750 O O . ASP A 1 95 ? -0.070 -2.871 4.266 1.00 84.50 95 ASP A O 1
ATOM 754 N N . ASP A 1 96 ? 1.414 -4.092 3.101 1.00 79.44 96 ASP A N 1
ATOM 755 C CA . ASP A 1 96 ? 0.496 -4.534 2.047 1.00 79.44 96 ASP A CA 1
ATOM 756 C C . ASP A 1 96 ? -0.536 -5.491 2.642 1.00 79.44 96 ASP A C 1
ATOM 758 O O . ASP A 1 96 ? -1.737 -5.255 2.516 1.00 79.44 96 ASP A O 1
ATOM 762 N N . MET A 1 97 ? -0.062 -6.509 3.366 1.00 86.38 97 MET A N 1
ATOM 763 C CA . MET A 1 97 ? -0.904 -7.504 4.034 1.00 86.38 97 MET A CA 1
ATOM 764 C C . MET A 1 97 ? -1.884 -6.860 5.010 1.00 86.38 97 MET A C 1
ATOM 766 O O . MET A 1 97 ? -3.064 -7.204 5.013 1.00 86.38 97 MET A O 1
ATOM 770 N N . LEU A 1 98 ? -1.429 -5.885 5.803 1.00 91.06 98 LEU A N 1
ATOM 771 C CA . LEU A 1 98 ? -2.307 -5.164 6.720 1.00 91.06 98 LEU A CA 1
ATOM 772 C C . LEU A 1 98 ? -3.375 -4.355 5.971 1.00 91.06 98 LEU A C 1
ATOM 774 O O . LEU A 1 98 ? -4.530 -4.334 6.386 1.00 91.06 98 LEU A O 1
ATOM 778 N N . MET A 1 99 ? -3.030 -3.696 4.862 1.00 88.88 99 MET A N 1
ATOM 779 C CA . MET A 1 99 ? -4.023 -2.953 4.078 1.00 88.88 99 MET A CA 1
ATOM 780 C C . MET A 1 99 ? -5.027 -3.867 3.379 1.00 88.88 99 MET A C 1
ATOM 782 O O . MET A 1 99 ? -6.213 -3.543 3.381 1.00 88.88 99 MET A O 1
ATOM 786 N N . ILE A 1 100 ? -4.579 -5.006 2.847 1.00 89.00 100 ILE A N 1
ATOM 787 C CA . ILE A 1 100 ? -5.454 -6.036 2.273 1.00 89.00 10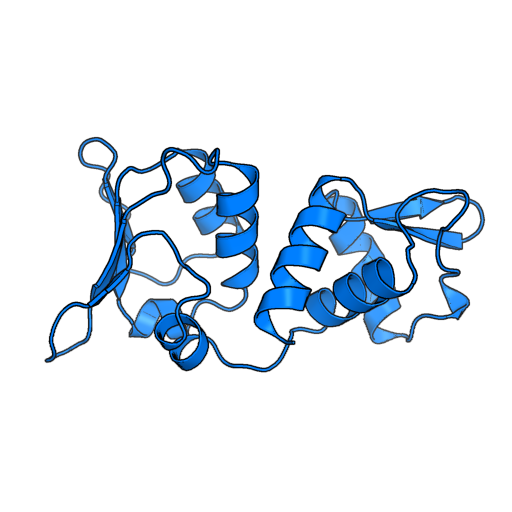0 ILE A CA 1
ATOM 788 C C . ILE A 1 100 ? -6.402 -6.570 3.354 1.00 89.00 100 ILE A C 1
ATOM 790 O O . ILE A 1 100 ? -7.617 -6.539 3.198 1.00 89.00 100 ILE A O 1
ATOM 794 N N . LYS A 1 101 ? -5.872 -6.913 4.530 1.00 93.88 101 LYS A N 1
ATOM 795 C CA . LYS A 1 101 ? -6.682 -7.341 5.675 1.00 93.88 101 LYS A CA 1
ATOM 796 C C . LYS A 1 101 ? -7.746 -6.306 6.059 1.00 93.88 101 LYS A C 1
ATOM 798 O O . LYS A 1 101 ? -8.892 -6.666 6.313 1.00 93.88 101 LYS A O 1
ATOM 803 N N . LEU A 1 102 ? -7.396 -5.017 6.089 1.00 94.69 102 LEU A N 1
ATOM 804 C CA . LEU A 1 102 ? -8.347 -3.948 6.411 1.00 94.69 102 LEU A CA 1
ATOM 805 C C . LEU A 1 102 ? -9.417 -3.758 5.325 1.00 94.69 102 LEU A C 1
ATOM 807 O O . LEU A 1 102 ? -10.574 -3.512 5.669 1.00 94.69 102 LEU A O 1
ATOM 811 N N . ILE A 1 103 ? -9.067 -3.861 4.037 1.00 92.88 103 ILE A N 1
ATOM 812 C CA . ILE A 1 103 ? -10.059 -3.727 2.957 1.00 92.88 103 ILE A CA 1
ATOM 813 C C . ILE A 1 103 ? -10.986 -4.947 2.903 1.00 92.88 103 ILE A C 1
ATOM 815 O O . ILE A 1 103 ? -12.194 -4.770 2.751 1.00 92.88 103 ILE A O 1
ATOM 819 N N . ASP A 1 104 ? -10.463 -6.152 3.141 1.00 94.06 104 ASP A N 1
ATOM 820 C CA . ASP A 1 104 ? -11.239 -7.397 3.206 1.00 94.06 104 ASP A CA 1
ATOM 821 C C . ASP A 1 104 ? -12.204 -7.411 4.389 1.00 94.06 104 ASP A C 1
ATOM 823 O O . ASP A 1 104 ? -13.358 -7.817 4.257 1.00 94.06 104 ASP A O 1
ATOM 827 N N . ALA A 1 105 ? -11.772 -6.865 5.528 1.00 94.94 105 ALA A N 1
ATOM 828 C CA . ALA A 1 105 ? -12.625 -6.645 6.690 1.00 94.94 105 ALA A CA 1
ATOM 829 C C . ALA A 1 105 ? -13.639 -5.497 6.502 1.00 94.94 105 ALA A C 1
ATOM 831 O O . ALA A 1 105 ? -14.401 -5.191 7.420 1.00 94.94 105 ALA A O 1
ATOM 832 N N . ASN A 1 106 ? -13.663 -4.830 5.339 1.00 94.81 106 ASN A N 1
ATOM 833 C CA . ASN A 1 106 ? -14.500 -3.659 5.063 1.00 94.81 106 ASN A CA 1
ATOM 834 C C . ASN A 1 106 ? -14.277 -2.516 6.076 1.00 94.81 106 ASN A C 1
ATOM 836 O O . ASN A 1 106 ? -15.186 -1.727 6.366 1.00 94.81 106 ASN A O 1
ATOM 840 N N . ALA A 1 107 ? -13.057 -2.412 6.614 1.00 96.19 107 ALA A N 1
ATOM 841 C CA . ALA A 1 107 ? -12.656 -1.406 7.584 1.00 96.19 107 ALA A CA 1
ATOM 842 C C . ALA A 1 107 ? -12.371 -0.074 6.887 1.00 96.19 107 ALA A C 1
ATOM 844 O O . ALA A 1 107 ? -11.236 0.382 6.803 1.00 96.19 107 ALA A O 1
ATOM 845 N N . ILE A 1 108 ? -13.429 0.555 6.372 1.00 95.06 108 ILE A N 1
ATOM 846 C CA . ILE A 1 108 ? -13.382 1.784 5.556 1.00 95.06 108 ILE A CA 1
ATOM 847 C C . ILE A 1 108 ? -14.067 2.989 6.218 1.00 95.06 108 ILE A C 1
ATOM 849 O O . ILE A 1 108 ? -14.201 4.057 5.628 1.00 95.06 108 ILE A O 1
ATOM 853 N N . SER A 1 109 ? -14.570 2.823 7.441 1.00 95.00 109 SER A N 1
ATOM 854 C CA . SER A 1 109 ? -15.211 3.894 8.209 1.00 95.00 109 SER A CA 1
ATOM 855 C C . SER A 1 109 ? -15.124 3.608 9.702 1.00 95.00 109 SER A C 1
ATOM 857 O O . SER A 1 109 ? -15.005 2.449 10.090 1.00 95.00 109 SER A O 1
ATOM 859 N N . SER A 1 110 ? -15.288 4.632 10.545 1.00 91.62 110 SER A N 1
ATOM 860 C CA . SER A 1 110 ? -15.301 4.474 12.011 1.00 91.62 110 SER A CA 1
ATOM 861 C C . SER A 1 110 ? -16.306 3.411 12.496 1.00 91.62 110 SER A C 1
ATOM 863 O O . SER A 1 110 ? -16.002 2.619 13.386 1.00 91.62 110 SER A O 1
ATOM 865 N N . LYS A 1 111 ? -17.480 3.313 11.850 1.00 92.44 111 LYS A N 1
ATOM 866 C CA . LYS A 1 111 ? -18.511 2.310 12.184 1.00 92.44 111 LYS A CA 1
ATOM 867 C C . LYS A 1 111 ? -18.095 0.875 11.850 1.00 92.44 111 LYS A C 1
ATOM 869 O O . LYS A 1 111 ? -18.550 -0.048 12.514 1.00 92.44 111 LYS A O 1
ATOM 874 N N . LYS A 1 112 ? -17.257 0.698 10.826 1.00 94.38 112 LYS A N 1
ATOM 875 C CA . LYS A 1 112 ? -16.751 -0.604 10.367 1.00 94.38 112 LYS A CA 1
ATOM 876 C C . LYS A 1 112 ? -15.285 -0.832 10.749 1.00 94.38 112 LYS A C 1
ATOM 878 O O . LYS A 1 112 ? -14.642 -1.703 10.186 1.00 94.38 112 LYS A O 1
ATOM 883 N N . ALA A 1 113 ? -14.731 -0.012 11.638 1.00 95.00 113 ALA A N 1
ATOM 884 C CA . ALA A 1 113 ? -13.316 -0.065 11.962 1.00 95.00 113 ALA A CA 1
ATOM 885 C C . ALA A 1 113 ? -12.956 -1.389 12.649 1.00 95.00 113 ALA A C 1
ATOM 887 O O . ALA A 1 113 ? -13.691 -1.866 13.517 1.00 95.00 113 ALA A O 1
ATOM 888 N N . LEU A 1 114 ? -11.805 -1.940 12.273 1.00 96.94 114 LEU A N 1
ATOM 889 C CA . LEU A 1 114 ? -11.273 -3.184 12.810 1.00 96.94 114 LEU A CA 1
ATOM 890 C C . LEU A 1 114 ? -10.636 -2.914 14.184 1.00 96.94 114 LEU A C 1
ATOM 892 O O . LEU A 1 114 ? -9.814 -2.000 14.291 1.00 96.94 114 LEU A O 1
ATOM 896 N N . PRO A 1 115 ? -10.981 -3.655 15.246 1.00 97.19 115 PRO A N 1
ATOM 897 C CA . PRO A 1 115 ? -10.295 -3.552 16.531 1.00 97.19 115 PRO A CA 1
ATOM 898 C C . PRO A 1 115 ? -8.792 -3.830 16.400 1.00 97.19 115 PRO A C 1
ATOM 900 O O . PRO A 1 115 ? -8.388 -4.806 15.773 1.00 97.19 115 PRO A O 1
ATOM 903 N N . ILE A 1 116 ? -7.945 -3.013 17.040 1.00 96.31 116 ILE A N 1
ATOM 904 C CA . ILE A 1 116 ? -6.484 -3.233 17.045 1.00 96.31 116 ILE A CA 1
ATOM 905 C C . ILE A 1 116 ? -6.125 -4.586 17.683 1.00 96.31 116 ILE A C 1
ATOM 907 O O . ILE A 1 116 ? -5.114 -5.180 17.326 1.00 96.31 116 ILE A O 1
ATOM 911 N N . SER A 1 117 ? -6.966 -5.109 18.579 1.00 94.88 117 SER A N 1
ATOM 912 C CA . SER A 1 117 ? -6.809 -6.441 19.177 1.00 94.88 117 SER A CA 1
ATOM 913 C C . SER A 1 117 ? -6.864 -7.594 18.168 1.00 94.88 117 SER A C 1
ATOM 915 O O . SER A 1 117 ? -6.395 -8.682 18.480 1.00 94.88 117 SER A O 1
ATOM 917 N N . GLU A 1 118 ? -7.422 -7.380 16.973 1.00 95.25 118 GLU A N 1
ATOM 918 C CA . GLU A 1 118 ? -7.440 -8.372 15.887 1.00 95.25 118 GLU A CA 1
ATOM 919 C C . GLU A 1 118 ? -6.163 -8.334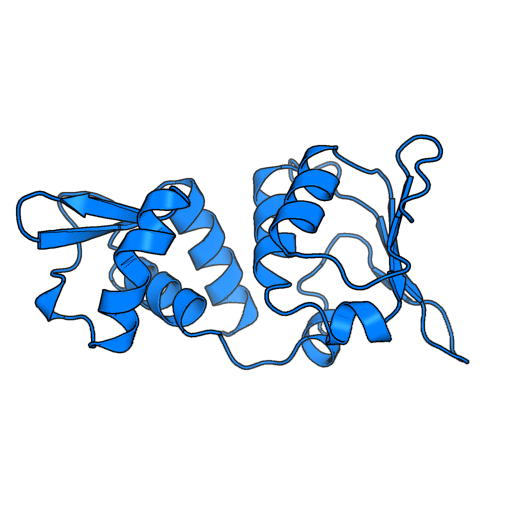 15.028 1.00 95.25 118 GLU A C 1
ATOM 921 O O . GLU A 1 118 ? -6.015 -9.091 14.062 1.00 95.25 118 GLU A O 1
ATOM 926 N N . LEU A 1 119 ? -5.224 -7.445 15.361 1.00 95.38 119 LEU A N 1
ATOM 927 C CA . LEU A 1 119 ? -3.941 -7.313 14.687 1.00 95.38 119 LEU A CA 1
ATOM 928 C C . LEU A 1 119 ? -2.829 -8.024 15.458 1.00 95.38 119 LEU A C 1
ATOM 930 O O . LEU A 1 119 ? -2.804 -8.049 16.688 1.00 95.38 119 LEU A O 1
ATOM 934 N N . ASN A 1 120 ? -1.861 -8.574 14.728 1.00 94.56 120 ASN A N 1
ATOM 935 C CA . ASN A 1 120 ? -0.658 -9.133 15.342 1.00 94.56 120 ASN A CA 1
ATOM 936 C C . ASN A 1 120 ? 0.344 -8.024 15.732 1.00 94.56 120 ASN A C 1
ATOM 938 O O . ASN A 1 120 ? 0.241 -6.877 15.299 1.00 94.56 120 ASN A O 1
ATOM 942 N N . GLN A 1 121 ? 1.365 -8.353 16.534 1.00 93.06 121 GLN A N 1
ATOM 943 C CA . GLN A 1 121 ? 2.334 -7.351 17.010 1.00 93.06 121 GLN A CA 1
ATOM 944 C C . GLN A 1 121 ? 3.084 -6.629 15.882 1.00 93.06 121 GLN A C 1
ATOM 946 O O . GLN A 1 121 ? 3.427 -5.455 16.027 1.00 93.06 121 GLN A O 1
ATOM 951 N N . THR A 1 122 ? 3.363 -7.312 14.771 1.00 91.62 122 THR A N 1
ATOM 952 C CA . THR A 1 122 ? 4.061 -6.714 13.629 1.00 91.62 122 THR A CA 1
ATOM 953 C C . THR A 1 122 ? 3.167 -5.688 12.936 1.00 91.62 122 THR A C 1
ATOM 955 O O . THR A 1 122 ? 3.618 -4.580 12.661 1.00 91.62 122 THR A O 1
ATOM 958 N N . GLU A 1 123 ? 1.890 -6.014 12.736 1.00 93.88 123 GLU A N 1
ATOM 959 C CA . GLU A 1 123 ? 0.867 -5.113 12.193 1.00 93.88 123 GLU A CA 1
ATOM 960 C C . GLU A 1 123 ? 0.664 -3.886 13.095 1.00 93.88 123 GLU A C 1
ATOM 962 O O . GLU A 1 123 ? 0.677 -2.753 12.615 1.00 93.88 123 GLU A O 1
ATOM 967 N N . ILE A 1 124 ? 0.570 -4.087 14.414 1.00 94.75 124 ILE A N 1
ATOM 968 C CA . ILE A 1 124 ? 0.401 -3.002 15.395 1.00 94.75 124 ILE A CA 1
ATOM 969 C C . ILE A 1 124 ? 1.566 -2.006 15.327 1.00 94.75 124 ILE A C 1
ATOM 971 O O . ILE A 1 124 ? 1.349 -0.793 15.337 1.00 94.75 124 ILE A O 1
ATOM 975 N N . LYS A 1 125 ? 2.806 -2.496 15.191 1.00 94.25 125 LYS A N 1
ATOM 976 C CA . LYS A 1 125 ? 4.005 -1.647 15.064 1.00 94.25 125 LYS A CA 1
ATOM 977 C C . LYS A 1 125 ? 3.997 -0.769 13.806 1.00 94.25 125 LYS A C 1
ATOM 979 O O . LYS A 1 125 ? 4.686 0.248 13.783 1.00 94.25 125 LYS A O 1
ATOM 984 N N . LEU A 1 126 ? 3.231 -1.128 12.772 1.00 91.94 126 LEU A N 1
ATOM 985 C CA . LEU A 1 126 ? 3.128 -0.353 11.530 1.00 91.94 126 LEU A CA 1
ATOM 986 C C . LEU A 1 126 ? 2.102 0.783 11.609 1.00 91.94 126 LEU A C 1
ATOM 988 O O . LEU A 1 126 ? 2.209 1.747 10.844 1.00 91.94 126 LEU A O 1
ATOM 992 N N . LEU A 1 127 ? 1.143 0.715 12.537 1.00 94.44 127 LEU A N 1
ATOM 993 C CA . LEU A 1 127 ? 0.036 1.672 12.621 1.00 94.44 127 LEU A CA 1
ATOM 994 C C . LEU A 1 127 ? 0.487 3.140 12.754 1.00 94.44 127 LEU A C 1
ATOM 996 O O . LEU A 1 127 ? -0.047 3.972 12.019 1.00 94.44 127 LEU A O 1
ATOM 1000 N N . PRO A 1 128 ? 1.479 3.505 13.598 1.00 92.94 128 PRO A N 1
ATOM 1001 C CA . PRO A 1 128 ? 1.913 4.900 13.709 1.00 92.94 128 PRO A CA 1
ATOM 1002 C C . PRO A 1 128 ? 2.433 5.457 12.378 1.00 92.94 128 PRO A C 1
ATOM 1004 O O . PRO A 1 128 ? 2.023 6.535 11.952 1.00 92.94 128 PRO A O 1
ATOM 1007 N N . LYS A 1 129 ? 3.256 4.671 11.674 1.00 87.62 129 LYS A N 1
ATOM 1008 C CA . LYS A 1 129 ? 3.808 5.029 10.361 1.00 87.62 129 LYS A CA 1
ATOM 1009 C C . LYS A 1 129 ? 2.708 5.166 9.308 1.00 87.62 129 LYS A C 1
ATOM 1011 O O . LYS A 1 129 ? 2.723 6.101 8.515 1.00 87.62 129 LYS A O 1
ATOM 1016 N N . MET A 1 130 ? 1.742 4.249 9.279 1.00 88.50 130 MET A N 1
ATOM 1017 C CA . MET A 1 130 ? 0.644 4.299 8.308 1.00 88.50 130 MET A CA 1
ATOM 1018 C C . MET A 1 130 ? -0.323 5.458 8.571 1.00 88.50 130 MET A C 1
ATOM 1020 O O . MET A 1 130 ? -0.876 6.017 7.622 1.00 88.50 130 MET A O 1
ATOM 1024 N N . LYS A 1 131 ? -0.503 5.837 9.842 1.00 90.94 131 LYS A N 1
ATOM 1025 C CA . LYS A 1 131 ? -1.253 7.031 10.242 1.00 90.94 131 LYS A CA 1
ATOM 1026 C C . LYS A 1 131 ? -0.538 8.307 9.793 1.00 90.94 131 LYS A C 1
ATOM 1028 O O . LYS A 1 131 ? -1.178 9.161 9.193 1.00 90.94 131 LYS A O 1
ATOM 1033 N N . GLU A 1 132 ? 0.774 8.413 10.018 1.00 85.31 132 GLU A N 1
ATOM 1034 C CA . GLU A 1 132 ? 1.599 9.541 9.544 1.00 85.31 132 GLU A CA 1
ATOM 1035 C C . GLU A 1 132 ? 1.556 9.683 8.013 1.00 85.31 132 GLU A C 1
ATOM 1037 O O . GLU A 1 132 ? 1.557 10.783 7.473 1.00 85.31 132 GLU A O 1
ATOM 1042 N N . GLN A 1 133 ? 1.454 8.561 7.301 1.00 80.12 133 GLN A N 1
ATOM 1043 C CA . GLN A 1 133 ? 1.302 8.516 5.846 1.00 80.12 133 GLN A CA 1
ATOM 1044 C C . GLN A 1 133 ? -0.138 8.743 5.356 1.00 80.12 133 GLN A C 1
ATOM 1046 O O . GLN A 1 133 ? -0.400 8.553 4.167 1.00 80.12 133 GLN A O 1
ATOM 1051 N N . GLU A 1 134 ? -1.067 9.092 6.251 1.00 83.94 134 GLU A N 1
ATOM 1052 C CA . GLU A 1 134 ? -2.485 9.345 5.963 1.00 83.94 134 GLU A CA 1
ATOM 1053 C C . GLU A 1 134 ? -3.209 8.166 5.286 1.00 83.94 134 GLU A C 1
ATOM 1055 O O . GLU A 1 134 ? -4.170 8.353 4.538 1.00 83.94 134 GLU A O 1
ATOM 1060 N N . ARG A 1 135 ? -2.769 6.924 5.531 1.00 85.56 135 ARG A N 1
ATOM 1061 C CA . ARG A 1 135 ? -3.370 5.709 4.939 1.00 85.56 135 ARG A CA 1
ATOM 1062 C C . ARG A 1 135 ? -4.461 5.105 5.811 1.00 85.56 135 ARG A C 1
ATOM 1064 O O . ARG A 1 135 ? -5.365 4.445 5.309 1.00 85.56 135 ARG A O 1
ATOM 1071 N N . ILE A 1 136 ? -4.374 5.320 7.115 1.00 93.94 136 ILE A N 1
ATOM 1072 C CA . ILE A 1 136 ? -5.329 4.803 8.092 1.00 93.94 136 ILE A CA 1
ATOM 1073 C C . ILE A 1 136 ? -5.717 5.890 9.085 1.00 93.94 136 ILE A C 1
ATOM 1075 O O . ILE A 1 136 ? -4.977 6.848 9.305 1.00 93.94 136 ILE A O 1
ATOM 1079 N N . ILE A 1 137 ? -6.859 5.694 9.729 1.00 95.94 137 ILE A N 1
ATOM 1080 C CA . ILE A 1 137 ? -7.276 6.434 10.912 1.00 95.94 137 ILE A CA 1
ATOM 1081 C C . ILE A 1 137 ? -7.366 5.447 12.067 1.00 95.94 137 ILE A C 1
ATOM 1083 O O . ILE A 1 137 ? -7.956 4.376 11.934 1.00 95.94 137 ILE A O 1
ATOM 1087 N N . ILE A 1 138 ? -6.778 5.836 13.198 1.00 96.56 138 ILE A N 1
ATOM 1088 C CA . ILE A 1 138 ? -6.906 5.136 14.474 1.00 96.56 138 ILE A CA 1
ATOM 1089 C C . ILE A 1 138 ? -7.876 5.941 15.332 1.00 96.56 138 ILE A C 1
ATOM 1091 O O . ILE A 1 138 ? -7.642 7.129 15.565 1.00 96.56 138 ILE A O 1
ATOM 1095 N N . THR A 1 139 ? -8.963 5.315 15.757 1.00 94.50 139 THR A N 1
ATOM 1096 C CA . THR A 1 139 ? -10.002 5.921 16.592 1.00 94.50 139 THR A CA 1
ATOM 1097 C C . THR A 1 139 ? -9.630 5.869 18.075 1.00 94.50 139 THR A C 1
ATOM 1099 O O . THR A 1 139 ? -8.786 5.078 18.496 1.00 94.50 139 THR A O 1
ATOM 1102 N N . GLU A 1 140 ? -10.301 6.683 18.892 1.00 91.69 140 GLU A N 1
ATOM 1103 C CA . GLU A 1 140 ? -10.095 6.731 20.350 1.00 91.69 140 GLU A CA 1
ATOM 1104 C C . GLU A 1 140 ? -10.435 5.404 21.046 1.00 91.69 140 GLU A C 1
ATOM 1106 O O . GLU A 1 140 ? -9.803 5.035 22.029 1.00 91.69 140 GLU A O 1
ATOM 1111 N N . ASN A 1 141 ? -11.374 4.631 20.493 1.00 92.12 141 ASN A N 1
ATOM 1112 C CA . ASN A 1 141 ? -11.739 3.299 20.984 1.00 92.12 141 ASN A CA 1
ATOM 1113 C C . ASN A 1 141 ? -10.832 2.172 20.451 1.00 92.12 141 ASN A C 1
ATOM 1115 O O . ASN A 1 141 ? -11.276 1.028 20.360 1.00 92.12 141 ASN A O 1
ATOM 1119 N N . LEU A 1 142 ? -9.585 2.491 20.086 1.00 95.00 142 LEU A N 1
ATOM 1120 C CA . LEU A 1 142 ? -8.564 1.535 19.639 1.00 95.00 142 LEU A CA 1
ATOM 1121 C C . LEU A 1 142 ? -9.007 0.671 18.448 1.00 95.00 142 LEU A C 1
ATOM 1123 O O . LEU A 1 142 ? -8.747 -0.534 18.396 1.00 95.00 142 LEU A O 1
ATOM 1127 N N . LYS A 1 143 ? -9.665 1.293 17.467 1.00 97.25 143 LYS A N 1
ATOM 1128 C CA . LYS A 1 143 ? -9.985 0.668 16.180 1.00 97.25 143 LYS A CA 1
ATOM 1129 C C . LYS A 1 143 ? -9.240 1.366 15.052 1.00 97.25 143 LYS A C 1
ATOM 1131 O O . LYS A 1 143 ? -8.837 2.521 15.172 1.00 97.25 143 LYS A O 1
ATOM 1136 N N . VAL A 1 144 ? -9.061 0.664 13.942 1.00 97.56 144 VAL A N 1
ATOM 1137 C CA . VAL A 1 144 ? -8.379 1.160 12.750 1.00 97.56 144 VAL A CA 1
ATOM 1138 C C . VAL A 1 144 ? -9.252 0.984 11.511 1.00 97.56 144 VAL A C 1
ATOM 1140 O O . VAL A 1 144 ? -9.930 -0.027 11.344 1.00 97.56 144 VAL A O 1
ATOM 1143 N N . TYR A 1 145 ? -9.248 1.978 10.629 1.00 97.56 145 TYR A N 1
ATOM 1144 C CA . TYR A 1 145 ? -9.871 1.884 9.311 1.00 97.56 145 TYR A CA 1
ATOM 1145 C C . TYR A 1 145 ? -9.059 2.647 8.260 1.00 97.56 145 TYR A C 1
ATOM 1147 O O . TYR A 1 145 ? -8.274 3.536 8.589 1.00 97.56 145 TYR A O 1
ATOM 1155 N N . LEU A 1 146 ? -9.233 2.287 6.991 1.00 93.31 146 LEU A N 1
ATOM 1156 C CA . LEU A 1 146 ? -8.562 2.898 5.847 1.00 93.31 146 LEU A CA 1
ATOM 1157 C C . LEU A 1 146 ? -9.122 4.293 5.553 1.00 93.31 146 LEU A C 1
ATOM 1159 O O . LEU A 1 146 ? -10.330 4.528 5.594 1.00 93.31 146 LEU A O 1
ATOM 1163 N N . THR A 1 147 ? -8.238 5.221 5.193 1.00 89.50 147 THR A N 1
ATOM 1164 C CA . THR A 1 147 ? -8.625 6.496 4.573 1.00 89.50 147 THR A CA 1
ATOM 1165 C C . THR A 1 147 ? -8.966 6.288 3.096 1.00 89.50 147 THR A C 1
ATOM 1167 O O . THR A 1 147 ? -8.679 5.237 2.527 1.00 89.50 147 THR A O 1
ATOM 1170 N N . LYS A 1 148 ? -9.505 7.309 2.410 1.00 82.56 148 LYS A N 1
ATOM 1171 C CA . LYS A 1 148 ? -9.707 7.244 0.948 1.00 82.56 148 LYS A CA 1
ATOM 1172 C C . LYS A 1 148 ? -8.409 6.908 0.180 1.00 82.56 148 LYS A C 1
ATOM 1174 O O . LYS A 1 148 ? -8.460 6.019 -0.669 1.00 82.56 148 LYS A O 1
ATOM 1179 N N . PRO A 1 149 ? -7.254 7.553 0.458 1.00 76.69 149 PRO A N 1
ATOM 1180 C CA . PRO A 1 149 ? -5.969 7.114 -0.090 1.00 76.69 149 PRO A CA 1
ATOM 1181 C C . PRO A 1 149 ? -5.609 5.673 0.287 1.00 76.69 149 PRO A C 1
ATOM 1183 O O . PRO A 1 149 ? -5.205 4.908 -0.584 1.00 76.69 149 PRO A O 1
ATOM 1186 N N . GLY A 1 150 ? -5.795 5.287 1.554 1.00 82.69 150 GLY A N 1
ATOM 1187 C CA . GLY A 1 150 ? -5.524 3.931 2.035 1.00 82.69 150 GLY A CA 1
ATOM 1188 C C . GLY A 1 150 ? -6.329 2.852 1.317 1.00 82.69 150 GLY A C 1
ATOM 1189 O O . GLY A 1 150 ? -5.775 1.815 0.981 1.00 82.69 150 GLY A O 1
ATOM 1190 N N . MET A 1 151 ? -7.603 3.112 1.018 1.00 84.69 151 MET A N 1
ATOM 1191 C CA . MET A 1 151 ? -8.464 2.200 0.259 1.00 84.69 151 MET A CA 1
ATOM 1192 C C . MET A 1 151 ? -7.941 1.975 -1.158 1.00 84.69 151 MET A C 1
ATOM 1194 O O . MET A 1 151 ? -7.773 0.831 -1.557 1.00 84.69 151 MET A O 1
ATOM 1198 N N . LYS A 1 152 ? -7.606 3.045 -1.894 1.00 74.31 152 LYS A N 1
ATOM 1199 C CA . LYS A 1 152 ? -7.039 2.919 -3.251 1.00 74.31 152 LYS A CA 1
ATOM 1200 C C . LYS A 1 152 ? -5.746 2.103 -3.252 1.00 74.31 152 LYS A C 1
ATOM 1202 O O . LYS A 1 152 ? -5.523 1.288 -4.141 1.00 74.31 152 LYS A O 1
ATOM 1207 N N . ILE A 1 153 ? -4.910 2.323 -2.238 1.00 71.19 153 ILE A N 1
ATOM 1208 C CA . ILE A 1 153 ? -3.664 1.582 -2.030 1.00 71.19 153 ILE A CA 1
ATOM 1209 C C . ILE A 1 153 ? -3.949 0.102 -1.720 1.00 71.19 153 ILE A C 1
ATOM 1211 O O . ILE A 1 153 ? -3.276 -0.784 -2.242 1.00 71.19 153 ILE A O 1
ATOM 1215 N N . ALA A 1 154 ? -4.933 -0.179 -0.864 1.00 83.25 154 ALA A N 1
ATOM 1216 C CA . ALA A 1 154 ? -5.327 -1.538 -0.511 1.00 83.25 154 ALA A CA 1
ATOM 1217 C C . ALA A 1 154 ? -5.905 -2.294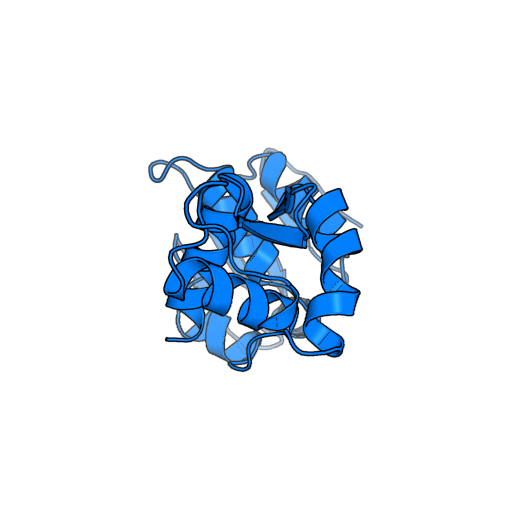 -1.716 1.00 83.25 154 ALA A C 1
ATOM 1219 O O . ALA A 1 154 ? -5.546 -3.443 -1.941 1.00 83.25 154 ALA A O 1
ATOM 1220 N N . GLU A 1 155 ? -6.732 -1.638 -2.535 1.00 78.88 155 GLU A N 1
ATOM 1221 C CA . GLU A 1 155 ? -7.269 -2.188 -3.786 1.00 78.88 155 GLU A CA 1
ATOM 1222 C C . GLU A 1 155 ? -6.162 -2.486 -4.805 1.00 78.88 155 GLU A C 1
ATOM 1224 O O . GLU A 1 155 ? -6.176 -3.538 -5.444 1.00 78.88 155 GLU A O 1
ATOM 1229 N N . GLY A 1 156 ? -5.188 -1.578 -4.947 1.00 70.19 156 GLY A N 1
ATOM 1230 C CA . GLY A 1 156 ? -4.014 -1.787 -5.795 1.00 70.19 156 GLY A CA 1
ATOM 1231 C C . GLY A 1 156 ? -3.175 -2.978 -5.334 1.00 70.19 156 GLY A C 1
ATOM 1232 O O . GLY A 1 156 ? -2.800 -3.820 -6.147 1.00 70.19 156 GLY A O 1
ATOM 1233 N N . ALA A 1 157 ? -2.947 -3.088 -4.021 1.00 75.25 157 ALA A N 1
ATOM 1234 C CA . ALA A 1 157 ? -2.257 -4.222 -3.410 1.00 75.25 157 ALA A CA 1
ATOM 1235 C C . ALA A 1 157 ? -2.989 -5.536 -3.668 1.00 75.25 157 ALA A C 1
ATOM 1237 O O . ALA A 1 157 ? -2.391 -6.490 -4.154 1.00 75.25 157 ALA A O 1
ATOM 1238 N N . LYS A 1 158 ? -4.293 -5.560 -3.386 1.00 77.69 158 LYS A N 1
ATOM 1239 C CA . LYS A 1 158 ? -5.132 -6.744 -3.525 1.00 77.69 158 LYS A CA 1
ATOM 1240 C C . LYS A 1 158 ? -5.065 -7.298 -4.947 1.00 77.69 158 LYS A C 1
ATOM 1242 O O . LYS A 1 158 ? -4.694 -8.442 -5.128 1.00 77.69 158 LYS A O 1
ATOM 1247 N N . LYS A 1 159 ? -5.251 -6.452 -5.966 1.00 72.81 159 LYS A N 1
ATOM 1248 C CA . LYS A 1 159 ? -5.131 -6.859 -7.382 1.00 72.81 159 LYS A CA 1
ATOM 1249 C C . LYS A 1 159 ? -3.729 -7.345 -7.786 1.00 72.81 159 LYS A C 1
ATOM 1251 O O . LYS A 1 159 ? -3.568 -8.010 -8.811 1.00 72.81 159 LYS A O 1
ATOM 1256 N N . MET A 1 160 ? -2.689 -6.896 -7.083 1.00 65.88 160 MET A N 1
ATOM 1257 C CA . MET A 1 160 ? -1.304 -7.246 -7.396 1.00 65.88 160 MET A CA 1
ATOM 1258 C C . MET A 1 160 ? -0.936 -8.640 -6.875 1.00 65.88 160 MET A C 1
ATOM 1260 O O . MET A 1 160 ? -0.132 -9.316 -7.523 1.00 65.88 160 MET A O 1
ATOM 1264 N N . TYR A 1 161 ? -1.516 -9.047 -5.743 1.00 67.81 161 TYR A N 1
ATOM 1265 C CA . TYR A 1 161 ? -1.164 -10.277 -5.028 1.00 67.81 161 TYR A CA 1
ATOM 1266 C C . TYR A 1 161 ? -2.266 -11.351 -5.011 1.00 67.81 161 TYR A C 1
ATOM 1268 O O . TYR A 1 161 ? -1.961 -12.489 -4.663 1.00 67.81 161 TYR A O 1
ATOM 1276 N N . GLU A 1 162 ? -3.498 -11.016 -5.402 1.00 64.94 162 GLU A N 1
ATOM 1277 C CA . GLU A 1 162 ? -4.572 -11.957 -5.772 1.00 64.94 162 GLU A CA 1
ATOM 1278 C C . GLU A 1 162 ? -4.676 -12.110 -7.295 1.00 64.94 162 GLU A C 1
ATOM 1280 O O . GLU A 1 162 ? -4.961 -13.244 -7.740 1.00 64.94 162 GLU A O 1
#

pLDDT: mean 75.89, std 14.41, range [44.12, 97.56]

Sequence (162 aa):
MIQKTMRDVKISQKISITNFVKILRGKPSRIVISESILRQCKGLRLMVDTLSATYDASVPPVIEILKRGGETKIIKQDWMDPYIRTIVGHSPDVDDMLMIKLIDANAISSKKALPISELNQTEIKLLPKMKEQERIIITENLKVYLTKPGMKIAEGAKKMYE

Foldseek 3Di:
DWDDDPLETEDPD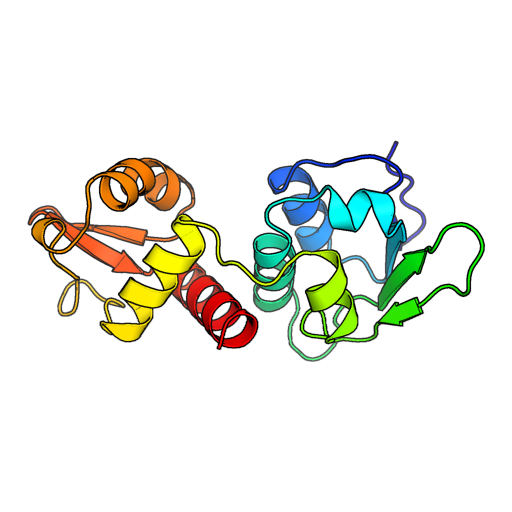QDALVVLLVNVLVQGQEYEYELVNLLVHDPCLSNVLSQPVRDDLPGGHWYWYHYDPDDIDIDPRDCLPVVSCVSHDQDDDPLLVLLLVQVVQVQADPVSFAACVVDDPVSNVCVVVCVVVQQWDQDPNRTIGGYPSVNSSNVSSVSNND